Protein AF-A0A1T4M552-F1 (afdb_monomer)

InterPro domains:
  IPR006121 Heavy metal-associated domain, HMA [PF00403] (3-58)
  IPR006121 Heavy metal-associated domain, HMA [PS50846] (1-60)
  IPR006121 Heavy metal-associated domain, HMA [cd00371] (3-59)
  IPR036163 Heavy metal-associated domain superfamily [SSF55008] (2-63)

Solvent-accessible surface area (backbone atoms only — not comparable to full-atom va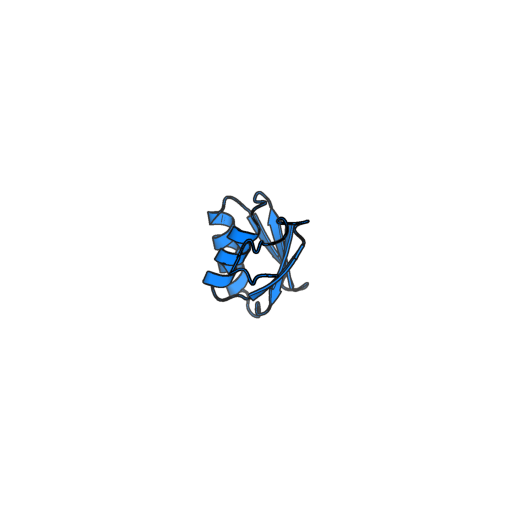lues): 5065 Å² total; per-residue (Å²): 73,39,32,32,52,50,85,74,83,54,80,71,50,49,58,56,48,27,51,50,28,41,75,67,65,18,47,46,48,71,37,80,91,78,42,37,33,39,33,42,84,48,85,58,58,69,60,48,50,49,47,37,42,73,75,71,39,47,72,77,44,67,59,43,90,71,81,65,77,82,78,82,94,76,90,85,79,86,90,80,90,136

pLDDT: mean 76.27, std 13.4, range [39.5, 88.38]

Organism: NCBI:txid1122188

Secondary structure (DSSP, 8-state):
-EEEEE---STHHHHHHHHHHHTTT-EEEEETTTTEEEEES---HHHHHHHHHHTT-EEEEEESTT----------------

Nearest PDB structures (foldseek):
  2xmu-assembly1_B  TM=8.593E-01  e=3.720E-04  Synechocystis sp. PCC 6803
  2xmk-assembly1_A  TM=8.716E-01  e=6.650E-04  Synechocystis sp. PCC 6803
  2k1r-assembly1_B  TM=8.183E-01  e=3.337E-03  unclassified
  5vdf-assembly3_F  TM=8.200E-01  e=5.592E-03  Saccharomyces cerevisiae S288C
  5vdf-assembly6_C  TM=8.394E-01  e=2.631E-02  Saccharomyces cerevisiae S288C

Structure (mmCIF, N/CA/C/O backbone):
data_AF-A0A1T4M552-F1
#
_entry.id   AF-A0A1T4M552-F1
#
loop_
_atom_site.group_PDB
_atom_site.id
_atom_site.type_symbol
_atom_site.label_atom_id
_atom_site.label_alt_id
_atom_site.label_comp_id
_atom_site.label_asym_id
_atom_site.label_entity_id
_atom_site.label_seq_id
_atom_site.pdbx_PDB_ins_code
_atom_site.Cartn_x
_atom_site.Cartn_y
_atom_site.Cartn_z
_atom_site.occupancy
_atom_site.B_iso_or_equiv
_atom_site.auth_seq_id
_atom_site.auth_comp_id
_atom_site.auth_asym_id
_atom_site.auth_atom_id
_atom_site.pdbx_PDB_model_num
ATOM 1 N N . MET A 1 1 ? 8.712 3.711 0.894 1.00 81.44 1 MET A N 1
ATOM 2 C CA . MET A 1 1 ? 7.591 4.443 0.259 1.00 81.44 1 MET A CA 1
ATOM 3 C C . MET A 1 1 ? 6.324 4.228 1.066 1.00 81.44 1 MET A C 1
ATOM 5 O O . MET A 1 1 ? 6.212 3.169 1.670 1.00 81.44 1 MET A O 1
ATOM 9 N N . ASN A 1 2 ? 5.399 5.189 1.096 1.00 86.19 2 ASN A N 1
ATOM 10 C CA . ASN A 1 2 ? 4.169 5.074 1.890 1.00 86.19 2 ASN A CA 1
ATOM 11 C C . ASN A 1 2 ? 2.948 5.018 0.971 1.00 86.19 2 ASN A C 1
ATOM 13 O O . ASN A 1 2 ? 2.864 5.783 0.018 1.00 86.19 2 ASN A O 1
ATOM 17 N N . LEU A 1 3 ? 2.002 4.131 1.254 1.00 86.12 3 LEU A N 1
ATOM 18 C CA . LEU A 1 3 ? 0.753 3.982 0.518 1.00 86.12 3 LEU A CA 1
ATOM 19 C C . LEU A 1 3 ? -0.426 4.151 1.475 1.00 86.12 3 LEU A C 1
ATOM 21 O O . LEU A 1 3 ? -0.403 3.651 2.597 1.00 86.12 3 LEU A O 1
ATOM 25 N N . THR A 1 4 ? -1.483 4.811 1.032 1.00 86.44 4 THR A N 1
ATOM 26 C CA . THR A 1 4 ? -2.760 4.852 1.742 1.00 86.44 4 THR A CA 1
ATOM 27 C C . THR A 1 4 ? -3.704 3.874 1.068 1.00 86.44 4 THR A C 1
ATOM 29 O O . THR A 1 4 ? -3.972 3.961 -0.133 1.00 86.44 4 THR A O 1
ATOM 32 N N . VAL A 1 5 ? -4.214 2.927 1.849 1.00 84.06 5 VAL A N 1
ATOM 33 C CA . VAL A 1 5 ? -5.131 1.885 1.379 1.00 84.06 5 VAL A CA 1
ATOM 34 C C . VAL A 1 5 ? -6.483 2.095 2.047 1.00 84.06 5 VAL A C 1
ATOM 36 O O . VAL A 1 5 ? -6.568 2.295 3.257 1.00 84.06 5 VAL A O 1
ATOM 39 N N . GLN A 1 6 ? -7.557 2.066 1.267 1.00 78.38 6 GLN A N 1
ATOM 40 C CA . GLN A 1 6 ? -8.915 2.194 1.783 1.00 78.38 6 GLN A CA 1
ATOM 41 C C . GLN A 1 6 ? -9.584 0.816 1.809 1.00 78.38 6 GLN A C 1
ATOM 43 O O . GLN A 1 6 ? -9.421 0.019 0.887 1.00 78.38 6 GLN A O 1
ATOM 48 N N . GLY A 1 7 ? -10.331 0.528 2.877 1.00 72.44 7 GLY A N 1
ATOM 49 C CA . GLY A 1 7 ? -10.999 -0.767 3.065 1.00 72.44 7 GLY A CA 1
ATOM 50 C C . GLY A 1 7 ? -10.254 -1.763 3.960 1.00 72.44 7 GLY A C 1
ATOM 51 O O . GLY A 1 7 ? -10.733 -2.876 4.144 1.00 72.44 7 GLY A O 1
ATOM 52 N N . MET A 1 8 ? -9.131 -1.377 4.575 1.00 71.25 8 MET A N 1
ATOM 53 C CA . MET A 1 8 ? -8.491 -2.172 5.630 1.00 71.25 8 MET A CA 1
ATOM 54 C C . MET A 1 8 ? -9.232 -2.007 6.961 1.00 71.25 8 MET A C 1
ATOM 56 O O . MET A 1 8 ? -8.883 -1.191 7.809 1.00 71.25 8 MET A O 1
ATOM 60 N N . THR A 1 9 ? -10.311 -2.766 7.118 1.00 60.34 9 THR A N 1
ATOM 61 C CA . THR A 1 9 ? -11.201 -2.708 8.288 1.00 60.34 9 THR A CA 1
ATOM 62 C C . THR A 1 9 ? -10.953 -3.828 9.301 1.00 60.34 9 THR A C 1
ATOM 64 O O . THR A 1 9 ? -11.595 -3.838 10.349 1.00 60.34 9 THR A O 1
ATOM 67 N N . CYS A 1 10 ? -10.032 -4.766 9.040 1.00 65.75 10 CYS A N 1
ATOM 68 C CA . CYS A 1 10 ? -9.763 -5.916 9.913 1.00 65.75 10 CYS A CA 1
ATOM 69 C C . CYS A 1 10 ? -8.291 -6.365 9.871 1.00 65.75 10 CYS A C 1
ATOM 71 O O . CYS A 1 10 ? -7.630 -6.281 8.840 1.00 65.75 10 CYS A O 1
ATOM 73 N N . GLY A 1 11 ? -7.785 -6.921 10.981 1.00 59.88 11 GLY A N 1
ATOM 74 C CA . GLY A 1 11 ? -6.383 -7.358 11.113 1.00 59.88 11 GLY A CA 1
ATOM 75 C C . GLY A 1 11 ? -5.915 -8.399 10.081 1.00 59.88 11 GLY A C 1
ATOM 76 O O . GLY A 1 11 ? -4.724 -8.479 9.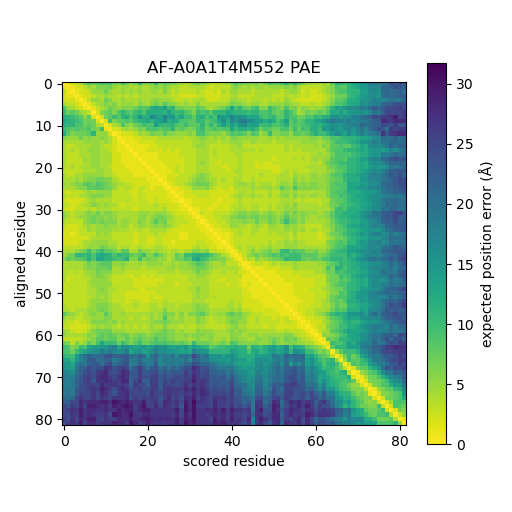796 1.00 59.88 11 GLY A O 1
ATOM 77 N N . HIS A 1 12 ? -6.836 -9.139 9.453 1.00 67.94 12 HIS A N 1
ATOM 78 C CA . HIS A 1 12 ? -6.526 -10.079 8.367 1.00 67.94 12 HIS A CA 1
ATOM 79 C C . HIS A 1 12 ? -5.956 -9.399 7.111 1.00 67.94 12 HIS A C 1
ATOM 81 O O . HIS A 1 12 ? -5.166 -10.010 6.394 1.00 67.94 12 HIS A O 1
ATOM 87 N N . CYS A 1 13 ? -6.285 -8.125 6.877 1.00 72.31 13 CYS A N 1
ATOM 88 C CA . CYS A 1 13 ? -5.795 -7.366 5.725 1.00 72.31 13 CYS A CA 1
ATOM 89 C C . CYS A 1 13 ? -4.274 -7.151 5.777 1.00 72.31 13 CYS A C 1
ATOM 91 O O . CYS A 1 13 ? -3.612 -7.102 4.744 1.00 72.31 13 CYS A O 1
ATOM 93 N N . VAL A 1 14 ? -3.702 -7.074 6.983 1.00 80.31 14 VAL A N 1
ATOM 94 C CA . VAL A 1 14 ? -2.265 -6.834 7.177 1.00 80.31 14 VAL A CA 1
ATOM 95 C C . VAL A 1 14 ? -1.434 -7.986 6.621 1.00 80.31 14 VAL A C 1
ATOM 97 O O . VAL A 1 14 ? -0.444 -7.755 5.932 1.00 80.31 14 VAL A O 1
ATOM 100 N N . ALA A 1 15 ? -1.844 -9.226 6.900 1.00 83.44 15 ALA A N 1
ATOM 101 C CA . ALA A 1 15 ? -1.109 -10.410 6.472 1.00 83.44 15 ALA A CA 1
ATOM 102 C C . ALA A 1 15 ? -1.090 -10.541 4.942 1.00 83.44 15 ALA A C 1
ATOM 104 O O . ALA A 1 15 ? -0.028 -10.787 4.376 1.00 83.44 15 ALA A O 1
ATOM 105 N N . ALA A 1 16 ? -2.233 -10.318 4.288 1.00 84.81 16 ALA A N 1
ATOM 106 C CA . ALA A 1 16 ? -2.372 -10.324 2.831 1.00 84.8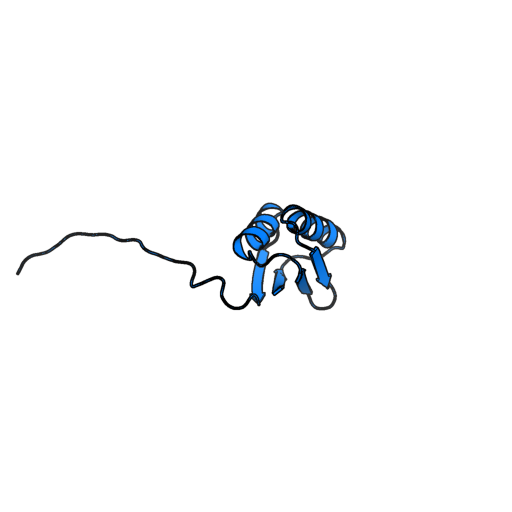1 16 ALA A CA 1
ATOM 107 C C . ALA A 1 16 ? -1.424 -9.316 2.157 1.00 84.81 16 ALA A C 1
ATOM 109 O O . ALA A 1 16 ? -0.570 -9.686 1.352 1.00 84.81 16 ALA A O 1
ATOM 110 N N . ILE A 1 17 ? -1.486 -8.049 2.583 1.00 83.38 17 ILE A N 1
ATOM 111 C CA . ILE A 1 17 ? -0.642 -6.972 2.042 1.00 83.38 17 ILE A CA 1
ATOM 112 C C . ILE A 1 17 ? 0.842 -7.259 2.296 1.00 83.38 17 ILE A C 1
ATOM 114 O O . ILE A 1 17 ? 1.678 -7.060 1.415 1.00 83.38 17 ILE A O 1
ATOM 118 N N . SER A 1 18 ? 1.181 -7.753 3.491 1.00 86.50 18 SER A N 1
ATOM 119 C CA . SER A 1 18 ? 2.565 -8.082 3.827 1.00 86.50 18 SER A CA 1
ATOM 120 C C . SER A 1 18 ? 3.113 -9.189 2.922 1.00 86.50 18 SER A C 1
ATOM 122 O O . SER A 1 18 ? 4.208 -9.039 2.391 1.00 86.50 18 SER A O 1
ATOM 124 N N . ARG A 1 19 ? 2.324 -10.238 2.646 1.00 87.62 19 ARG A N 1
ATOM 125 C CA . ARG A 1 19 ? 2.697 -11.331 1.728 1.00 87.62 19 ARG A CA 1
ATOM 126 C C . ARG A 1 19 ? 2.873 -10.867 0.286 1.00 87.62 19 ARG A C 1
ATOM 128 O O . ARG A 1 19 ? 3.843 -11.267 -0.352 1.00 87.62 19 ARG A O 1
ATOM 135 N N . ALA A 1 20 ? 1.972 -10.023 -0.207 1.00 86.62 20 ALA A N 1
ATOM 136 C CA . ALA A 1 20 ? 2.050 -9.467 -1.555 1.00 86.62 20 ALA A CA 1
ATOM 137 C C . ALA A 1 20 ? 3.351 -8.676 -1.777 1.00 86.62 20 ALA A C 1
ATOM 139 O O . ALA A 1 20 ? 3.998 -8.806 -2.814 1.00 86.62 20 ALA A O 1
ATOM 140 N N . VAL A 1 21 ? 3.766 -7.887 -0.783 1.00 86.12 21 VAL A N 1
ATOM 141 C CA . VAL A 1 21 ? 5.004 -7.095 -0.847 1.00 86.12 21 VAL A CA 1
ATOM 142 C C . VAL A 1 21 ? 6.253 -7.949 -0.608 1.00 86.12 21 VAL A C 1
ATOM 144 O O . VAL A 1 21 ? 7.267 -7.730 -1.271 1.00 86.12 21 VAL A O 1
ATOM 147 N N . ASP A 1 22 ? 6.174 -8.949 0.271 1.00 88.06 22 ASP A N 1
ATOM 148 C CA . ASP A 1 22 ? 7.251 -9.921 0.514 1.00 88.06 22 ASP A CA 1
ATOM 149 C C . ASP A 1 22 ? 7.576 -10.732 -0.750 1.00 88.06 22 ASP A C 1
ATOM 151 O O . ASP A 1 22 ? 8.743 -10.928 -1.084 1.00 88.06 22 ASP A O 1
ATOM 155 N N . ALA A 1 23 ? 6.557 -11.083 -1.544 1.00 87.31 23 ALA A N 1
ATOM 156 C CA . ALA A 1 23 ? 6.730 -11.732 -2.845 1.00 87.31 23 ALA A CA 1
ATOM 157 C C . ALA A 1 23 ? 7.505 -10.872 -3.863 1.00 87.31 23 ALA A C 1
ATOM 159 O O . ALA A 1 23 ? 8.140 -11.410 -4.769 1.00 87.31 23 ALA A O 1
ATOM 160 N N . LEU A 1 24 ? 7.486 -9.546 -3.704 1.00 85.12 24 LEU A N 1
ATOM 161 C CA . LEU A 1 24 ? 8.262 -8.603 -4.515 1.00 85.12 24 LEU A CA 1
ATOM 162 C C . LEU A 1 24 ? 9.684 -8.384 -3.965 1.00 85.12 24 LEU A C 1
ATOM 164 O O . LEU A 1 24 ? 10.419 -7.548 -4.489 1.00 85.12 24 LEU A O 1
ATOM 168 N N . GLY A 1 25 ? 10.072 -9.101 -2.905 1.00 85.50 25 GLY A N 1
ATOM 169 C CA . GLY A 1 25 ? 11.351 -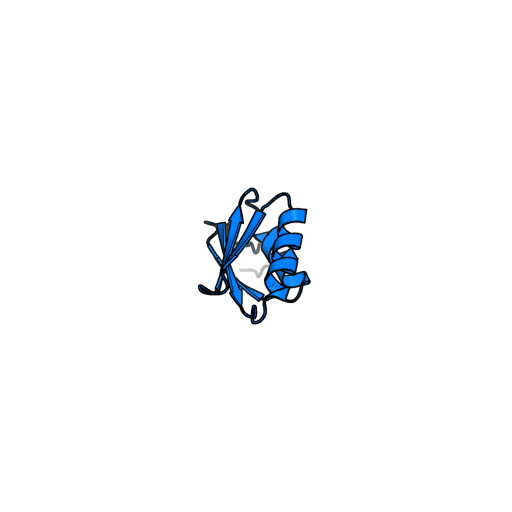8.933 -2.212 1.00 85.50 25 GLY A CA 1
ATOM 170 C C . GLY A 1 25 ? 11.407 -7.701 -1.304 1.00 85.50 25 GLY A C 1
ATOM 171 O O . GLY A 1 25 ? 12.488 -7.316 -0.860 1.00 85.50 25 GLY A O 1
ATOM 172 N N . GLY A 1 26 ? 10.261 -7.066 -1.046 1.00 87.69 26 GLY A N 1
ATOM 173 C CA . GLY A 1 26 ? 10.136 -5.935 -0.133 1.00 87.69 26 GLY A CA 1
ATOM 174 C C . GLY A 1 26 ? 9.585 -6.339 1.233 1.00 87.69 26 GLY A C 1
ATOM 175 O O . GLY A 1 26 ? 9.177 -7.467 1.465 1.00 87.69 26 GLY A O 1
ATOM 176 N N . ARG A 1 27 ? 9.509 -5.383 2.152 1.00 88.12 27 ARG A N 1
ATOM 177 C CA . ARG A 1 27 ? 8.841 -5.518 3.448 1.00 88.12 27 ARG A CA 1
ATOM 178 C C . ARG A 1 27 ? 7.708 -4.507 3.530 1.00 88.12 27 ARG A C 1
ATOM 180 O O . ARG A 1 27 ? 7.948 -3.320 3.341 1.00 88.12 27 ARG A O 1
ATOM 187 N N . ALA A 1 28 ? 6.497 -4.958 3.854 1.00 87.69 28 ALA A N 1
ATOM 188 C CA . ALA A 1 28 ? 5.359 -4.079 4.129 1.00 87.69 28 ALA A CA 1
ATOM 189 C C . ALA A 1 28 ? 5.039 -4.010 5.623 1.00 87.69 28 ALA A C 1
ATOM 191 O O . ALA A 1 28 ? 4.844 -5.029 6.289 1.00 87.69 28 ALA A O 1
ATOM 192 N N . GLN A 1 29 ? 4.912 -2.784 6.111 1.00 87.75 29 GLN A N 1
ATOM 193 C CA . GLN A 1 29 ? 4.527 -2.410 7.459 1.00 87.75 29 GLN A CA 1
ATOM 194 C C . GLN A 1 29 ? 3.171 -1.699 7.382 1.00 87.75 29 GLN A C 1
ATOM 196 O O . GLN A 1 29 ? 3.072 -0.591 6.865 1.00 87.75 29 GLN A O 1
ATOM 201 N N . VAL A 1 30 ? 2.109 -2.341 7.862 1.00 86.75 30 VAL A N 1
ATOM 202 C CA . VAL A 1 30 ? 0.755 -1.769 7.833 1.00 86.75 30 VAL A CA 1
ATOM 203 C C . VAL A 1 30 ? 0.443 -1.116 9.174 1.00 86.75 30 VAL A C 1
ATOM 205 O O . VAL A 1 30 ? 0.575 -1.747 10.221 1.00 86.75 30 VAL A O 1
ATOM 208 N N . ASP A 1 31 ? -0.008 0.132 9.133 1.00 86.00 31 ASP A N 1
ATOM 209 C CA . ASP A 1 31 ? -0.460 0.912 10.278 1.00 86.00 31 ASP A CA 1
ATOM 210 C C . ASP A 1 31 ? -1.976 1.135 10.169 1.00 86.00 31 ASP A C 1
ATOM 212 O O . ASP A 1 31 ? -2.451 1.966 9.393 1.00 86.00 31 ASP A O 1
ATOM 216 N N . LEU A 1 32 ? -2.745 0.364 10.944 1.00 82.62 32 LEU A N 1
ATOM 217 C CA . LEU A 1 32 ? -4.209 0.465 10.996 1.00 82.62 32 LEU A CA 1
ATOM 218 C C . LEU A 1 32 ? -4.685 1.727 11.731 1.00 82.62 32 LEU A C 1
ATOM 220 O O . LEU A 1 32 ? -5.781 2.209 11.463 1.00 82.62 32 LEU A O 1
ATOM 224 N N . THR A 1 33 ? -3.871 2.269 12.640 1.00 81.69 33 THR A N 1
ATOM 225 C CA . THR A 1 33 ? -4.199 3.470 13.423 1.00 81.69 33 THR A CA 1
ATOM 226 C C . THR A 1 33 ? -4.206 4.704 12.530 1.00 81.69 33 THR A C 1
ATOM 228 O O . THR A 1 33 ? -5.080 5.562 12.641 1.00 81.69 33 THR A O 1
ATOM 231 N N . ARG A 1 34 ? -3.220 4.792 11.636 1.00 80.94 34 ARG A N 1
ATOM 232 C CA . ARG A 1 34 ? -3.056 5.893 10.681 1.00 80.94 34 ARG A CA 1
ATOM 233 C C . ARG A 1 34 ? -3.693 5.599 9.329 1.00 80.94 34 ARG A C 1
ATOM 235 O O . ARG A 1 34 ? -3.894 6.524 8.548 1.00 80.94 34 ARG A O 1
ATOM 242 N N . GLY A 1 35 ? -3.988 4.335 9.044 1.00 83.12 35 GLY A N 1
ATOM 243 C CA . GLY A 1 35 ? -4.484 3.907 7.745 1.00 83.12 35 GLY A CA 1
ATOM 244 C C . GLY A 1 35 ? -3.423 4.024 6.646 1.00 83.12 35 GLY A C 1
ATOM 245 O O . GLY A 1 35 ? -3.740 4.383 5.513 1.00 83.12 35 GLY A O 1
ATOM 246 N N . THR A 1 36 ? -2.166 3.700 6.954 1.00 85.50 36 THR A N 1
ATOM 247 C CA . THR A 1 36 ? -1.041 3.801 6.008 1.00 85.50 36 THR A CA 1
ATOM 248 C C . THR A 1 36 ? -0.225 2.516 5.945 1.00 85.50 36 THR A C 1
ATOM 250 O O . THR A 1 36 ? -0.079 1.819 6.941 1.00 85.50 36 THR A O 1
ATOM 253 N N . VAL A 1 37 ? 0.353 2.219 4.786 1.00 87.00 37 VAL A N 1
ATOM 254 C CA . VAL A 1 37 ? 1.227 1.075 4.527 1.00 87.00 37 VAL A CA 1
ATOM 255 C C . VAL A 1 37 ? 2.601 1.592 4.127 1.00 87.00 37 VAL A C 1
ATOM 257 O O . VAL A 1 37 ? 2.752 2.227 3.089 1.00 87.00 37 VAL A O 1
ATOM 260 N N . THR A 1 38 ? 3.615 1.310 4.929 1.00 88.38 38 THR A N 1
ATOM 261 C CA . THR A 1 38 ? 5.007 1.635 4.622 1.00 88.38 38 THR A CA 1
ATOM 262 C C . THR A 1 38 ? 5.667 0.429 3.975 1.00 88.38 38 THR A C 1
ATOM 264 O O . THR A 1 38 ? 5.645 -0.664 4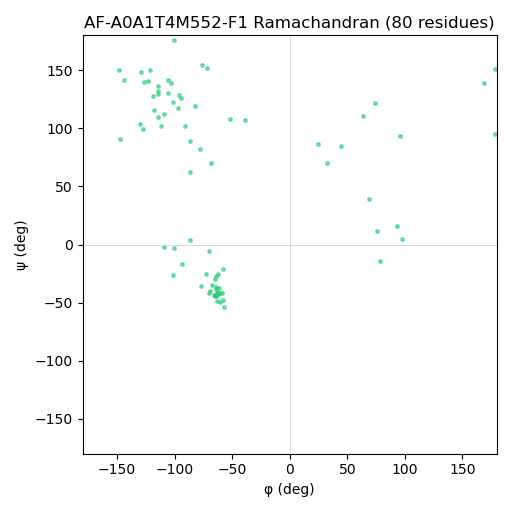.529 1.00 88.38 38 THR A O 1
ATOM 267 N N . VAL A 1 39 ? 6.260 0.620 2.804 1.00 87.44 39 VAL A N 1
ATOM 268 C CA . VAL A 1 39 ? 6.976 -0.419 2.066 1.00 87.44 39 VAL A CA 1
ATOM 269 C C . VAL A 1 39 ? 8.459 -0.080 1.975 1.00 87.44 39 VAL A C 1
ATOM 271 O O . VAL A 1 39 ? 8.831 1.026 1.568 1.00 87.44 39 VAL A O 1
ATOM 274 N N . GLU A 1 40 ? 9.296 -1.044 2.342 1.00 86.88 40 GLU A N 1
ATOM 275 C CA . GLU A 1 40 ? 10.757 -0.964 2.376 1.00 86.88 40 GLU A CA 1
ATOM 276 C C . GLU A 1 40 ? 11.374 -2.049 1.481 1.00 86.88 40 GLU A C 1
ATOM 278 O O . GLU A 1 40 ? 10.785 -3.105 1.282 1.00 86.88 40 GLU A O 1
ATOM 283 N N . GLY A 1 41 ? 12.556 -1.807 0.910 1.00 82.06 41 GLY A N 1
ATOM 284 C CA . GLY A 1 41 ? 13.265 -2.793 0.077 1.00 82.06 41 GLY A CA 1
ATOM 285 C C . GLY A 1 41 ? 12.749 -2.957 -1.360 1.00 82.06 41 GLY A C 1
ATOM 286 O O . GLY A 1 41 ? 13.475 -3.484 -2.194 1.00 82.06 41 GLY A O 1
ATOM 287 N N . THR A 1 42 ? 11.559 -2.440 -1.684 1.00 76.94 42 THR A N 1
ATOM 288 C CA . THR A 1 42 ? 11.053 -2.340 -3.062 1.00 76.94 42 THR A CA 1
ATOM 289 C C . THR A 1 42 ? 10.623 -0.912 -3.392 1.00 76.94 42 THR A C 1
ATOM 291 O O . THR A 1 42 ? 10.053 -0.207 -2.554 1.00 76.94 42 THR A O 1
ATOM 294 N N . THR A 1 43 ? 10.933 -0.476 -4.610 1.00 74.38 43 THR A N 1
ATOM 295 C CA . THR A 1 43 ? 10.585 0.841 -5.164 1.00 74.38 43 THR A CA 1
ATOM 296 C C . THR A 1 43 ? 9.520 0.759 -6.255 1.00 74.38 43 THR A C 1
ATOM 298 O O . THR A 1 43 ? 9.080 1.797 -6.745 1.00 74.38 43 THR A O 1
ATOM 301 N N . ASP A 1 44 ? 9.066 -0.445 -6.623 1.00 83.69 44 ASP A N 1
ATOM 302 C CA . ASP A 1 44 ? 8.090 -0.618 -7.698 1.00 83.69 44 ASP A CA 1
ATOM 303 C C . ASP A 1 44 ? 6.652 -0.493 -7.179 1.00 83.69 44 ASP A C 1
ATOM 305 O O . ASP A 1 44 ? 5.993 -1.444 -6.752 1.00 83.69 44 ASP A O 1
ATOM 309 N N . VAL A 1 45 ? 6.171 0.744 -7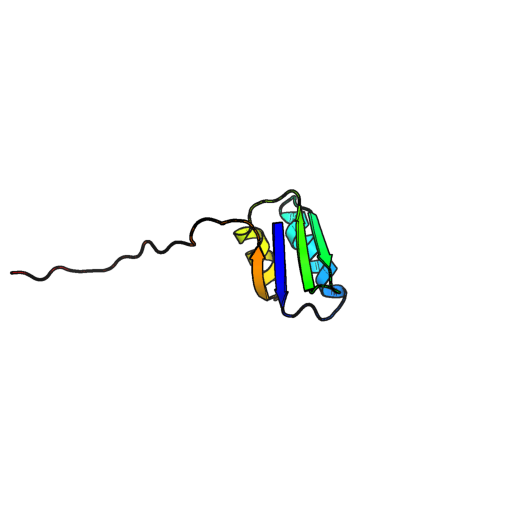.196 1.00 82.38 45 VAL A N 1
ATOM 310 C CA . VAL A 1 45 ? 4.821 1.117 -6.766 1.00 82.38 45 VAL A CA 1
ATOM 311 C C . VAL A 1 45 ? 3.750 0.420 -7.580 1.00 82.38 45 VAL A C 1
ATOM 313 O O . VAL A 1 45 ? 2.728 0.021 -7.028 1.00 82.38 45 VAL A O 1
ATOM 316 N N . ALA A 1 46 ? 3.950 0.321 -8.894 1.00 83.81 46 ALA A N 1
ATOM 317 C CA . ALA A 1 46 ? 2.959 -0.233 -9.799 1.00 83.81 46 ALA A CA 1
ATOM 318 C C . ALA A 1 46 ? 2.754 -1.724 -9.510 1.00 83.81 46 ALA A C 1
ATOM 320 O O . ALA A 1 46 ? 1.608 -2.170 -9.420 1.00 83.81 46 ALA A O 1
ATOM 321 N N . ALA A 1 47 ? 3.842 -2.465 -9.287 1.00 86.69 47 ALA A N 1
ATOM 322 C CA . ALA A 1 47 ? 3.798 -3.859 -8.870 1.00 86.69 47 ALA A CA 1
ATOM 323 C C . ALA A 1 47 ? 3.128 -4.022 -7.500 1.00 86.69 47 ALA A C 1
ATOM 325 O O . ALA A 1 47 ? 2.206 -4.827 -7.371 1.00 86.69 47 ALA A O 1
ATOM 326 N N . VAL A 1 48 ? 3.530 -3.223 -6.503 1.00 85.81 48 VAL A N 1
ATOM 327 C CA . VAL A 1 48 ? 2.946 -3.274 -5.151 1.00 85.81 48 VAL A CA 1
ATOM 328 C C . VAL A 1 48 ? 1.453 -2.960 -5.183 1.00 85.81 48 VAL A C 1
ATOM 330 O O . VAL A 1 48 ? 0.650 -3.721 -4.650 1.00 85.81 48 VAL A O 1
ATOM 333 N N . ARG A 1 49 ? 1.061 -1.866 -5.841 1.00 86.56 49 ARG A N 1
ATOM 334 C CA . ARG A 1 49 ? -0.342 -1.474 -5.985 1.00 86.56 49 ARG A CA 1
ATOM 335 C C . ARG A 1 49 ? -1.143 -2.582 -6.654 1.00 86.56 49 ARG A C 1
ATOM 3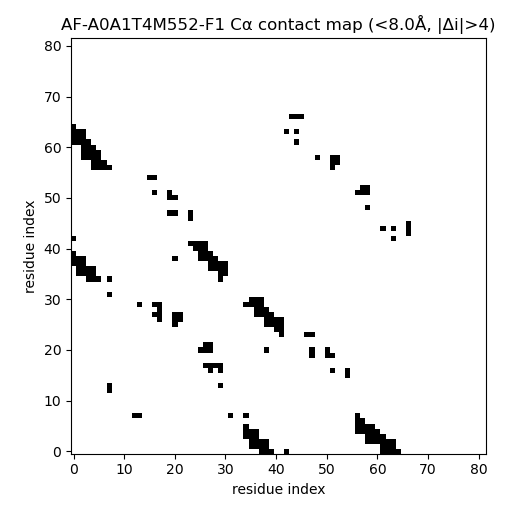37 O O . ARG A 1 49 ? -2.201 -2.934 -6.150 1.00 86.56 49 ARG A O 1
ATOM 344 N N . ARG A 1 50 ? -0.646 -3.134 -7.761 1.00 86.56 50 ARG A N 1
ATOM 345 C CA . ARG A 1 50 ? -1.353 -4.183 -8.496 1.00 86.56 50 ARG A CA 1
ATOM 346 C C . ARG A 1 50 ? -1.524 -5.447 -7.660 1.00 86.56 50 ARG A C 1
ATOM 348 O O . ARG A 1 50 ? -2.602 -6.017 -7.688 1.00 86.56 50 ARG A O 1
ATOM 355 N N . ALA A 1 51 ? -0.508 -5.843 -6.896 1.00 87.56 51 ALA A N 1
ATOM 356 C CA . ALA A 1 51 ? -0.605 -6.984 -5.990 1.00 87.56 51 ALA A CA 1
ATOM 357 C C . ALA A 1 51 ? -1.641 -6.746 -4.873 1.00 87.56 51 ALA A C 1
ATOM 359 O O . ALA A 1 51 ? -2.397 -7.645 -4.529 1.00 87.56 51 ALA A O 1
ATOM 360 N N . ILE A 1 52 ? -1.726 -5.517 -4.351 1.00 85.00 52 ILE A N 1
ATOM 361 C CA . ILE A 1 52 ? -2.736 -5.127 -3.353 1.00 85.00 52 ILE A CA 1
ATOM 362 C C . ILE A 1 52 ? -4.153 -5.086 -3.965 1.00 85.00 52 ILE A C 1
ATOM 364 O O . ILE A 1 52 ? -5.108 -5.517 -3.320 1.00 85.00 52 ILE A O 1
ATOM 368 N N . GLU A 1 53 ? -4.301 -4.589 -5.196 1.00 85.44 53 GLU A N 1
ATOM 369 C CA . GLU A 1 53 ? -5.585 -4.563 -5.915 1.00 85.44 53 GLU A CA 1
ATOM 370 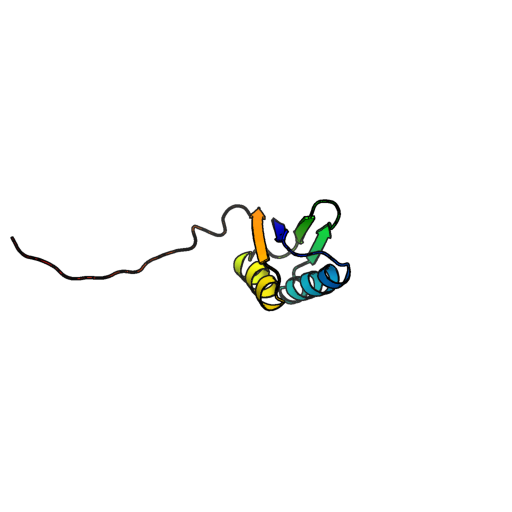C C . GLU A 1 53 ? -6.077 -5.966 -6.295 1.00 85.44 53 GLU A C 1
ATOM 372 O O . GLU A 1 53 ? -7.281 -6.212 -6.233 1.00 85.44 53 GLU A O 1
ATOM 377 N N . ASP A 1 54 ? -5.171 -6.888 -6.628 1.00 86.31 54 ASP A N 1
ATOM 378 C CA . ASP A 1 54 ? -5.486 -8.295 -6.926 1.00 86.31 54 ASP A CA 1
ATOM 379 C C . ASP A 1 54 ? -6.051 -9.028 -5.697 1.00 86.31 54 ASP A C 1
ATOM 381 O O . ASP A 1 54 ? -7.024 -9.772 -5.798 1.00 86.31 54 ASP A O 1
ATOM 385 N N . GLU A 1 55 ? -5.534 -8.700 -4.509 1.00 82.31 55 GLU A N 1
ATOM 386 C CA . GLU A 1 55 ? -6.069 -9.156 -3.218 1.00 82.31 55 GLU A CA 1
ATOM 387 C C . GLU A 1 55 ? -7.435 -8.522 -2.867 1.00 82.31 55 GLU A C 1
ATOM 389 O O . GLU A 1 55 ? -8.055 -8.883 -1.864 1.00 82.31 55 GLU A O 1
ATOM 394 N N . GLY A 1 56 ? -7.923 -7.573 -3.674 1.00 81.69 56 GLY A N 1
ATOM 395 C CA . GLY A 1 56 ? -9.229 -6.931 -3.511 1.00 81.69 56 GLY A CA 1
ATOM 396 C C . GLY A 1 56 ? -9.214 -5.627 -2.708 1.00 81.69 56 GLY A C 1
ATOM 397 O O . GLY A 1 56 ? -10.275 -5.164 -2.281 1.00 81.69 56 GLY A O 1
ATOM 398 N N . TYR A 1 57 ? -8.047 -5.011 -2.500 1.00 84.00 57 TYR A N 1
ATOM 399 C CA . TYR A 1 57 ? -7.919 -3.754 -1.756 1.00 84.00 57 TYR A CA 1
ATOM 400 C C . TYR A 1 57 ? -7.652 -2.562 -2.669 1.00 84.00 57 TYR A C 1
ATOM 402 O O . TYR A 1 57 ? -6.868 -2.631 -3.609 1.00 84.00 57 TYR A O 1
ATOM 410 N N . LYS A 1 58 ? 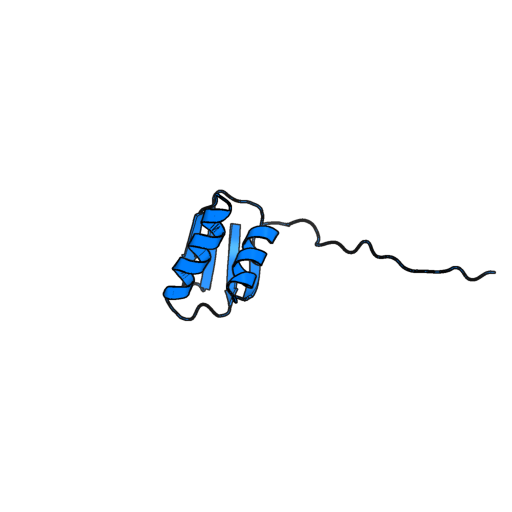-8.250 -1.409 -2.352 1.00 82.56 58 LYS A N 1
ATOM 411 C CA . LYS A 1 58 ? -8.078 -0.200 -3.160 1.00 82.56 58 LYS A CA 1
ATOM 412 C C . LYS A 1 58 ? -7.001 0.710 -2.578 1.00 82.56 58 LYS A C 1
ATOM 414 O O . LYS A 1 58 ? -7.152 1.245 -1.478 1.00 82.56 58 LYS A O 1
ATOM 419 N N . VAL A 1 59 ? -5.938 0.936 -3.344 1.00 85.81 59 VAL A N 1
ATOM 420 C CA . VAL A 1 59 ? -4.905 1.927 -3.017 1.00 85.81 59 VAL A CA 1
ATOM 421 C C . VAL A 1 59 ? -5.392 3.306 -3.461 1.00 85.81 59 VAL A C 1
ATOM 423 O O . VAL A 1 59 ? -5.693 3.506 -4.636 1.00 85.81 59 VAL A O 1
ATOM 426 N N . VAL A 1 60 ? -5.522 4.242 -2.519 1.00 84.56 60 VAL A N 1
ATOM 427 C CA . VAL A 1 60 ? -6.078 5.586 -2.772 1.00 84.56 60 VAL A CA 1
ATOM 428 C C . VAL A 1 60 ? -5.012 6.662 -2.889 1.00 84.56 60 VAL A C 1
ATOM 430 O O . VAL A 1 60 ? -5.240 7.657 -3.567 1.00 84.56 60 VAL A O 1
ATOM 433 N N . ASP A 1 61 ? -3.859 6.454 -2.264 1.00 83.56 61 ASP A N 1
ATOM 434 C CA . ASP A 1 61 ? -2.724 7.361 -2.368 1.00 83.56 61 ASP A CA 1
ATOM 435 C C . ASP A 1 61 ? -1.435 6.552 -2.365 1.00 83.56 61 ASP A C 1
ATOM 437 O O . ASP A 1 61 ? -1.313 5.559 -1.641 1.00 83.56 61 ASP A O 1
ATOM 441 N N . VAL A 1 62 ? -0.470 6.970 -3.176 1.00 80.19 62 VAL A N 1
ATOM 442 C CA . VAL A 1 62 ? 0.872 6.403 -3.129 1.00 80.19 62 VAL A CA 1
ATOM 443 C C . VAL A 1 62 ? 1.879 7.527 -3.054 1.00 80.19 62 VAL A C 1
ATOM 445 O O . VAL A 1 62 ? 2.224 8.164 -4.044 1.00 80.19 62 VAL A O 1
ATOM 448 N N . GLN A 1 63 ? 2.407 7.711 -1.856 1.00 69.19 63 GLN A N 1
ATOM 449 C CA . GLN A 1 63 ? 3.544 8.567 -1.561 1.00 69.19 63 GLN A CA 1
ATOM 450 C C . GLN A 1 63 ? 4.827 7.765 -1.769 1.00 69.19 63 GLN A C 1
ATOM 452 O O . GLN A 1 63 ? 5.618 7.477 -0.862 1.00 69.19 63 GLN A O 1
ATOM 457 N N . ALA A 1 64 ? 5.006 7.353 -3.009 1.00 56.00 64 ALA A N 1
ATOM 458 C CA . ALA A 1 64 ? 6.296 7.022 -3.559 1.00 56.00 64 ALA A CA 1
ATOM 459 C C . ALA A 1 64 ? 6.566 8.145 -4.540 1.00 56.00 64 ALA A C 1
ATOM 461 O O . ALA A 1 64 ? 5.801 8.309 -5.482 1.00 56.00 64 ALA A O 1
ATOM 462 N N . ALA A 1 65 ? 7.544 8.995 -4.258 1.00 46.38 65 ALA A N 1
ATOM 463 C CA . ALA A 1 65 ? 7.835 10.136 -5.111 1.00 46.38 65 ALA A CA 1
ATOM 464 C C . ALA A 1 65 ? 8.000 9.670 -6.575 1.00 46.38 65 ALA A C 1
ATOM 466 O O . ALA A 1 65 ? 8.960 8.978 -6.883 1.00 46.38 65 ALA A O 1
ATOM 467 N N . ASP A 1 66 ? 7.005 9.992 -7.407 1.00 47.41 66 ASP A N 1
ATOM 468 C CA . ASP A 1 66 ? 6.901 9.791 -8.855 1.00 47.41 66 ASP A CA 1
ATOM 469 C C . ASP A 1 66 ? 7.335 8.407 -9.388 1.00 47.41 66 ASP A C 1
ATOM 471 O O . ASP A 1 66 ? 8.421 8.228 -9.930 1.00 47.41 66 ASP A O 1
ATOM 475 N N . ALA A 1 67 ? 6.423 7.428 -9.365 1.00 45.38 67 ALA A N 1
ATOM 476 C CA . ALA A 1 67 ? 6.376 6.453 -10.456 1.00 45.38 67 ALA A CA 1
ATOM 477 C C . ALA A 1 67 ? 5.901 7.190 -11.723 1.00 45.38 67 ALA A C 1
ATOM 479 O O . ALA A 1 67 ? 4.743 7.068 -12.119 1.00 45.38 67 ALA A O 1
ATOM 480 N N . GLU A 1 68 ? 6.781 8.048 -12.244 1.00 50.28 68 GLU A N 1
ATOM 481 C CA . GLU A 1 68 ? 6.861 8.593 -13.596 1.00 50.28 68 GLU A CA 1
ATOM 482 C C . GLU A 1 68 ? 5.518 8.590 -14.323 1.00 50.28 68 GLU A C 1
ATOM 484 O O . GLU A 1 68 ? 5.213 7.636 -15.042 1.00 50.28 68 GLU A O 1
ATOM 489 N N . ARG A 1 69 ? 4.716 9.650 -14.133 1.00 49.06 69 ARG A N 1
ATOM 490 C CA . ARG A 1 69 ? 3.711 10.108 -15.112 1.00 49.06 69 ARG A CA 1
ATOM 491 C C . ARG A 1 69 ? 3.095 8.953 -15.917 1.00 49.06 69 ARG A C 1
ATOM 493 O O . ARG A 1 69 ? 3.383 8.811 -17.105 1.00 49.06 69 ARG A O 1
ATOM 500 N N . GLY A 1 70 ? 2.285 8.121 -15.251 1.00 46.06 70 GLY A N 1
ATOM 501 C CA . GLY A 1 70 ? 1.548 7.014 -15.865 1.00 46.06 70 GLY A CA 1
ATOM 502 C C . GLY A 1 70 ? 1.018 7.419 -17.240 1.00 46.06 70 GLY A C 1
ATOM 503 O O . GLY A 1 70 ? 0.159 8.294 -17.364 1.00 46.06 70 GLY A O 1
ATOM 504 N N . GLY A 1 71 ? 1.654 6.857 -18.264 1.00 43.97 71 GLY A N 1
ATOM 505 C CA . GLY A 1 71 ? 1.615 7.365 -19.618 1.00 43.97 71 GLY A CA 1
ATOM 506 C C . GLY A 1 71 ? 0.280 7.159 -20.318 1.00 43.97 71 GLY A C 1
ATOM 507 O O . GLY A 1 71 ? -0.419 6.168 -20.124 1.00 43.97 71 GLY A O 1
ATOM 508 N N . GLY A 1 72 ? 0.014 8.075 -21.243 1.00 39.50 72 GLY A N 1
ATOM 509 C CA . GLY A 1 72 ? -0.721 7.765 -22.456 1.00 39.50 72 GLY A CA 1
ATOM 510 C C . GLY A 1 72 ? 0.074 8.227 -23.676 1.00 39.50 72 GLY A C 1
ATOM 511 O O . GLY A 1 72 ? 0.015 9.409 -24.007 1.00 39.50 72 GLY A O 1
ATOM 512 N N . PRO A 1 73 ? 0.805 7.346 -24.381 1.00 62.69 73 PRO A N 1
ATOM 513 C CA . PRO A 1 73 ? 1.012 7.486 -25.809 1.00 62.69 73 PRO A CA 1
ATOM 514 C C . PRO A 1 73 ? -0.106 6.707 -26.516 1.00 62.69 73 PRO A C 1
ATOM 516 O O . PRO A 1 73 ? -0.091 5.483 -26.588 1.00 62.69 73 PRO A O 1
ATOM 519 N N . GLY A 1 74 ? -1.108 7.424 -27.010 1.00 55.53 74 GLY A N 1
ATOM 520 C CA . GLY A 1 74 ? -2.197 6.853 -27.803 1.00 55.53 74 GLY A CA 1
ATOM 521 C C . GLY A 1 74 ? -3.179 7.963 -28.160 1.00 55.53 74 GLY A C 1
ATOM 522 O O . GLY A 1 74 ? -3.978 8.352 -27.324 1.00 55.53 74 GLY A O 1
ATOM 523 N N . GLY A 1 75 ? -3.120 8.620 -29.315 1.00 65.12 75 GLY A N 1
ATOM 524 C CA . GLY A 1 75 ? -2.697 8.128 -30.621 1.00 65.12 75 GLY A CA 1
ATOM 525 C C . GLY A 1 75 ? -3.936 7.713 -31.411 1.00 65.12 75 GLY A C 1
ATOM 526 O O . GLY A 1 75 ? -4.409 6.598 -31.243 1.00 65.12 75 GLY A O 1
ATOM 527 N N . SER A 1 76 ? -4.464 8.641 -32.215 1.00 60.69 76 SER A N 1
ATOM 528 C CA . SER A 1 76 ? -5.373 8.467 -33.368 1.00 60.69 76 SER A CA 1
ATOM 529 C C . SER A 1 76 ? -5.886 9.869 -33.732 1.00 60.69 76 SER A C 1
ATOM 531 O O . SER A 1 76 ? -6.205 10.630 -32.831 1.00 60.69 76 SER A O 1
ATOM 533 N N . CYS A 1 77 ? -6.037 10.338 -34.965 1.00 58.69 77 CYS A N 1
ATOM 534 C CA . CYS A 1 77 ? -5.957 9.741 -36.288 1.00 58.69 77 CYS A CA 1
ATOM 535 C C . CYS A 1 77 ? -6.293 10.858 -37.304 1.00 58.69 77 CYS A C 1
ATOM 537 O O . CYS A 1 77 ? -7.114 11.722 -37.012 1.00 58.69 77 CYS A O 1
ATOM 539 N N . CYS A 1 78 ? -5.732 10.739 -38.510 1.00 63.28 78 CYS A N 1
ATOM 540 C CA . CYS A 1 78 ? -6.280 11.203 -39.795 1.00 63.28 78 CYS A CA 1
ATOM 541 C C . CYS A 1 78 ? -6.289 12.710 -40.134 1.00 63.28 78 CYS A C 1
ATOM 543 O O . CYS A 1 78 ? -6.895 13.546 -39.475 1.00 63.28 78 CYS A O 1
ATOM 545 N N . GLY A 1 79 ? -5.634 13.023 -41.258 1.00 71.50 79 GLY A N 1
ATOM 546 C CA . GLY A 1 79 ? -5.549 14.355 -41.847 1.00 71.50 79 GLY A CA 1
ATOM 547 C C . GLY A 1 79 ? -6.800 14.828 -42.590 1.00 71.50 79 GLY A C 1
ATOM 548 O O . GLY A 1 79 ? -7.545 14.035 -43.154 1.00 71.50 79 GLY A O 1
ATOM 549 N N . CYS A 1 80 ? -6.938 16.153 -42.645 1.00 64.56 80 CYS A N 1
ATOM 550 C CA . CYS A 1 80 ? -7.826 16.934 -43.510 1.00 64.56 80 CYS A CA 1
ATOM 551 C C . CYS A 1 80 ? -7.082 18.256 -43.794 1.00 64.56 80 CYS A C 1
ATOM 553 O O . CYS A 1 80 ? -6.977 19.094 -42.910 1.00 64.56 80 CYS A O 1
ATOM 555 N N . ARG A 1 81 ? -6.279 18.343 -44.861 1.00 73.69 81 ARG A N 1
ATOM 556 C CA . ARG A 1 81 ? -6.646 18.939 -46.161 1.00 73.69 81 ARG A CA 1
ATOM 557 C C . ARG A 1 81 ? -6.964 20.444 -46.068 1.00 73.69 81 ARG A C 1
ATOM 559 O O . ARG A 1 81 ? -8.018 20.806 -45.561 1.00 73.69 81 ARG A O 1
ATOM 566 N N . GLY A 1 82 ? -6.081 21.269 -46.642 1.00 62.25 82 GLY A N 1
ATOM 567 C CA . GLY A 1 82 ? -6.250 22.708 -46.872 1.00 62.25 82 GLY A CA 1
ATOM 568 C C . GLY A 1 82 ? -4.995 23.311 -47.473 1.00 62.25 82 GLY A C 1
ATOM 569 O O . GLY A 1 82 ? -4.179 23.808 -46.675 1.00 62.25 82 GLY A O 1
#

Mean predicted aligned error: 9.88 Å

Foldseek 3Di:
DKWAWPPCPDPVLQVQLQVQLVVVVWGWDADPPVRMIDIGPDLPPVSSQVSSVVVVIHTDDDPRPDPDDPDDPDDDDDDDDD

Radius of gyration: 16.97 Å; Cα contacts (8 Å, |Δi|>4): 112; chains: 1; bounding box: 24×34×60 Å

Sequence (82 aa):
MNLTVQGMTCGHCVAAISRAVDALGGRAQVDLTRGTVTVEGTTDVAAVRRAIEDEGYKVVDVQAADAERGGGPGGSCCGCRG